Protein AF-A0A653P237-F1 (afdb_monomer_lite)

Radius of gyration: 14.91 Å; chains: 1; bounding box: 28×19×41 Å

Secondary structure (DSSP, 8-state):
--HHHHHHHHHHHHHHHHH-SS--HHHHHHHHHHHHHHHHHHHTS---------HHHHHHHHHHHHHH-

Sequence (69 aa):
MSEIANKRALLEKAHALVQTNQPTLEHLSAVADALAQVASDLIGDQCTVHLRVRRGAVEAAIERERATA

Foldseek 3Di:
DDLVVLVVQLVVLVVVQVPDPDHDPVSVVSNQVSVQVNVCVVVVHRGHGDDDDDPVVVVVVVVVVVVVD

Structure (mmCIF, N/CA/C/O backbone):
data_AF-A0A653P237-F1
#
_entry.id   AF-A0A653P237-F1
#
loop_
_atom_site.group_PDB
_atom_site.id
_atom_site.type_symbol
_atom_site.label_atom_id
_atom_site.label_alt_id
_atom_site.label_comp_id
_atom_site.label_asym_id
_atom_site.label_entity_id
_atom_site.label_seq_id
_atom_site.pdbx_PDB_ins_code
_atom_site.Cartn_x
_atom_site.Cartn_y
_atom_site.Cartn_z
_atom_site.occupancy
_atom_site.B_iso_or_equiv
_atom_site.auth_seq_id
_atom_site.auth_comp_id
_atom_site.auth_asym_id
_atom_site.auth_atom_id
_atom_site.pdbx_PDB_model_num
ATOM 1 N N . MET A 1 1 ? 6.216 8.087 -15.558 1.00 58.47 1 MET A N 1
ATOM 2 C CA . MET A 1 1 ? 6.770 8.710 -14.332 1.00 58.47 1 MET A CA 1
ATOM 3 C C . MET A 1 1 ? 7.986 7.901 -13.903 1.00 58.47 1 MET A C 1
ATOM 5 O O . MET A 1 1 ? 8.042 6.734 -14.250 1.00 58.47 1 MET A O 1
ATOM 9 N N . SER A 1 2 ? 8.988 8.509 -13.265 1.00 79.25 2 SER A N 1
ATOM 10 C CA . SER A 1 2 ? 10.233 7.809 -12.900 1.00 79.25 2 SER A CA 1
ATOM 11 C C . SER A 1 2 ? 10.010 6.877 -11.700 1.00 79.25 2 SER A C 1
ATOM 13 O O . SER A 1 2 ? 9.349 7.281 -10.746 1.00 79.25 2 SER A O 1
ATOM 15 N N . GLU A 1 3 ? 10.604 5.678 -11.714 1.00 79.75 3 GLU A N 1
ATOM 16 C CA . GLU A 1 3 ? 10.612 4.728 -10.583 1.00 79.75 3 GLU A CA 1
ATOM 17 C C . GLU A 1 3 ? 10.934 5.393 -9.236 1.00 79.75 3 GLU A C 1
ATOM 19 O O . GLU A 1 3 ? 10.394 5.039 -8.188 1.00 79.75 3 GLU A O 1
ATOM 24 N N . ILE A 1 4 ? 11.844 6.371 -9.256 1.00 85.88 4 ILE A N 1
ATOM 25 C CA . ILE A 1 4 ? 12.285 7.094 -8.061 1.00 85.88 4 ILE A CA 1
ATOM 26 C C . ILE A 1 4 ? 11.132 7.924 -7.483 1.00 85.88 4 ILE A C 1
ATOM 28 O O . ILE A 1 4 ? 11.009 8.031 -6.264 1.00 85.88 4 ILE A O 1
ATOM 32 N N . ALA A 1 5 ? 10.269 8.487 -8.333 1.00 87.50 5 ALA A N 1
ATOM 33 C CA . ALA A 1 5 ? 9.103 9.249 -7.896 1.00 87.50 5 ALA A CA 1
ATOM 34 C C . ALA A 1 5 ? 8.070 8.346 -7.205 1.00 87.50 5 ALA A C 1
ATOM 36 O O . ALA A 1 5 ? 7.579 8.695 -6.134 1.00 87.50 5 ALA A O 1
ATOM 37 N N . ASN A 1 6 ? 7.811 7.156 -7.755 1.00 87.62 6 ASN A N 1
ATOM 38 C CA . ASN A 1 6 ? 6.853 6.211 -7.178 1.00 87.62 6 ASN A CA 1
ATOM 39 C C . ASN A 1 6 ? 7.362 5.623 -5.851 1.00 87.62 6 ASN A C 1
ATOM 41 O O . ASN A 1 6 ? 6.614 5.561 -4.875 1.00 87.62 6 ASN A O 1
ATOM 45 N N . LYS A 1 7 ? 8.661 5.301 -5.760 1.00 89.00 7 LYS A N 1
ATOM 46 C CA . LYS A 1 7 ? 9.301 4.864 -4.504 1.00 89.00 7 LYS A CA 1
ATOM 47 C C . LYS A 1 7 ? 9.224 5.943 -3.414 1.00 89.00 7 LYS A C 1
ATOM 49 O O . LYS A 1 7 ? 8.933 5.620 -2.264 1.00 89.00 7 LYS A O 1
ATOM 54 N N . ARG A 1 8 ? 9.430 7.221 -3.762 1.00 91.38 8 ARG A N 1
ATOM 55 C CA . ARG A 1 8 ? 9.266 8.353 -2.827 1.00 91.38 8 ARG A CA 1
ATOM 56 C C . ARG A 1 8 ? 7.818 8.521 -2.372 1.00 91.38 8 ARG A C 1
ATOM 58 O O . ARG A 1 8 ? 7.581 8.609 -1.173 1.00 91.38 8 ARG A O 1
ATOM 65 N N . ALA A 1 9 ? 6.866 8.485 -3.302 1.00 88.88 9 ALA A N 1
ATOM 66 C CA . ALA A 1 9 ? 5.445 8.620 -2.991 1.00 88.88 9 ALA A CA 1
ATOM 67 C C . ALA A 1 9 ? 4.947 7.515 -2.044 1.00 88.88 9 ALA A C 1
ATOM 69 O O . ALA A 1 9 ? 4.181 7.792 -1.120 1.00 88.88 9 ALA A O 1
ATOM 70 N N . LEU A 1 10 ? 5.406 6.271 -2.232 1.00 92.50 10 LEU A N 1
ATOM 71 C CA . LEU A 1 10 ? 5.121 5.173 -1.306 1.00 92.50 10 LEU A CA 1
ATOM 72 C C . LEU A 1 10 ? 5.667 5.466 0.096 1.00 92.50 10 LEU A C 1
ATOM 74 O O . LEU A 1 10 ? 4.955 5.286 1.082 1.00 92.50 10 LEU A O 1
ATOM 78 N N . LEU A 1 11 ? 6.913 5.929 0.184 1.00 92.75 11 LEU A N 1
ATOM 79 C CA . LEU A 1 11 ? 7.585 6.184 1.456 1.00 92.75 11 LEU A CA 1
ATOM 80 C C . LEU A 1 11 ? 6.896 7.311 2.240 1.00 92.75 11 LEU A C 1
ATOM 82 O O . LEU A 1 11 ? 6.638 7.156 3.430 1.00 92.75 11 LEU A O 1
ATOM 86 N N . GLU A 1 12 ? 6.514 8.396 1.565 1.00 91.94 12 GLU A N 1
ATOM 87 C CA . GLU A 1 12 ? 5.761 9.508 2.157 1.00 91.94 12 GLU A CA 1
ATOM 88 C C . GLU A 1 12 ? 4.389 9.064 2.677 1.00 91.94 12 GLU A C 1
ATOM 90 O O . GLU A 1 12 ? 4.036 9.352 3.821 1.00 91.94 12 GLU A O 1
ATOM 95 N N . LYS A 1 13 ? 3.627 8.313 1.872 1.00 90.44 13 LYS A N 1
ATOM 96 C CA . LYS A 1 13 ? 2.295 7.824 2.263 1.00 90.44 13 LYS A CA 1
ATOM 97 C C . LYS A 1 13 ? 2.366 6.819 3.410 1.00 90.44 13 LYS A C 1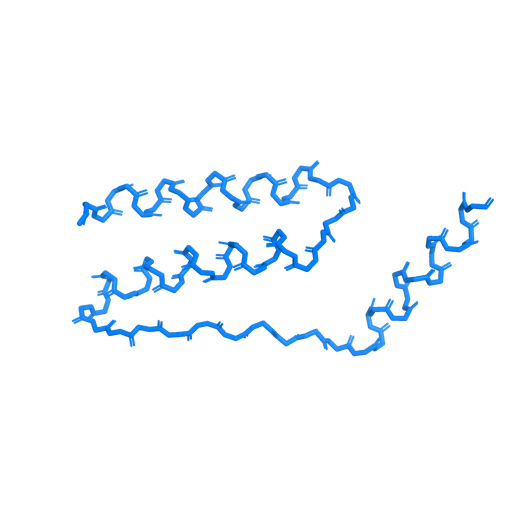
ATOM 99 O O . LYS A 1 13 ? 1.552 6.887 4.327 1.00 90.44 13 LYS A O 1
ATOM 104 N N . ALA A 1 14 ? 3.342 5.912 3.387 1.00 89.81 14 ALA A N 1
ATOM 105 C CA . ALA A 1 14 ? 3.555 4.952 4.464 1.00 89.81 14 ALA A CA 1
ATOM 106 C C . ALA A 1 14 ? 3.957 5.655 5.768 1.00 89.81 14 ALA A C 1
ATOM 108 O O . ALA A 1 14 ? 3.440 5.325 6.832 1.00 89.81 14 ALA A O 1
ATOM 109 N N . HIS A 1 15 ? 4.833 6.657 5.687 1.00 90.12 15 HIS A N 1
ATOM 110 C CA . HIS A 1 15 ? 5.238 7.439 6.849 1.00 90.12 15 HIS A CA 1
ATOM 111 C C . HIS A 1 15 ? 4.063 8.230 7.437 1.00 90.12 15 HIS A C 1
ATOM 113 O O . HIS A 1 15 ? 3.829 8.167 8.642 1.00 90.12 15 HIS A O 1
ATOM 119 N N . ALA A 1 16 ? 3.269 8.892 6.590 1.00 87.12 16 ALA A N 1
ATOM 120 C CA . ALA A 1 16 ? 2.057 9.587 7.016 1.00 87.12 16 ALA A CA 1
ATOM 121 C C . ALA A 1 16 ? 1.059 8.637 7.698 1.00 87.12 16 ALA A C 1
ATOM 123 O O . ALA A 1 16 ? 0.516 8.966 8.752 1.00 87.12 16 ALA A O 1
ATOM 124 N N . LEU A 1 17 ? 0.862 7.433 7.150 1.00 86.88 17 LEU A N 1
ATOM 125 C CA . LEU A 1 17 ? -0.000 6.413 7.746 1.00 86.88 17 LEU A CA 1
ATOM 126 C C . LEU A 1 17 ? 0.483 5.999 9.145 1.00 86.88 17 LEU A C 1
ATOM 128 O O . LEU A 1 17 ? -0.323 5.943 10.068 1.00 86.88 17 LEU A O 1
ATOM 132 N N . VAL A 1 18 ? 1.783 5.734 9.314 1.00 87.44 18 VAL A N 1
ATOM 133 C CA . VAL A 1 18 ? 2.366 5.308 10.602 1.00 87.44 18 VAL A CA 1
ATOM 134 C C . VAL A 1 18 ? 2.312 6.418 11.654 1.00 87.44 18 VAL A C 1
ATOM 136 O O . VAL A 1 18 ? 2.142 6.133 12.836 1.00 87.44 18 VAL A O 1
ATOM 139 N N . GLN A 1 19 ? 2.438 7.679 11.242 1.00 86.00 19 GLN A N 1
ATOM 140 C CA . GLN A 1 19 ? 2.341 8.833 12.141 1.00 86.00 19 GLN A CA 1
ATOM 141 C C . GLN A 1 19 ? 0.898 9.208 12.508 1.00 86.00 19 GLN A C 1
ATOM 143 O O . GLN A 1 19 ? 0.682 10.019 13.408 1.00 86.00 19 GLN A O 1
ATOM 148 N N . THR A 1 20 ? -0.096 8.641 11.824 1.00 82.69 20 THR A N 1
ATOM 149 C CA . THR A 1 20 ? -1.504 8.944 12.073 1.00 82.69 20 THR A CA 1
ATOM 150 C C . THR A 1 20 ? -2.029 8.097 13.232 1.00 82.69 20 THR A C 1
ATOM 152 O O . THR A 1 20 ? -2.100 6.876 13.132 1.00 82.69 20 THR A O 1
ATOM 155 N N . ASN A 1 21 ? -2.468 8.745 14.317 1.00 73.50 21 ASN A N 1
ATOM 156 C CA . ASN A 1 21 ? -3.020 8.060 15.497 1.00 73.50 21 ASN A CA 1
ATOM 157 C C . ASN A 1 21 ? -4.319 7.277 15.214 1.00 73.50 21 ASN A C 1
ATOM 159 O O . ASN A 1 21 ? -4.586 6.285 15.886 1.00 73.50 21 ASN A O 1
ATOM 163 N N . GLN A 1 22 ? -5.119 7.706 14.232 1.00 79.81 22 GLN A N 1
ATOM 164 C CA . GLN A 1 22 ? -6.347 7.030 13.791 1.00 79.81 22 GLN A CA 1
ATOM 165 C C . GLN A 1 22 ? -6.364 6.910 12.258 1.00 79.81 22 GLN A C 1
ATOM 167 O O . GLN A 1 22 ? -6.894 7.779 11.561 1.00 79.81 22 GLN A O 1
ATOM 172 N N . PRO A 1 23 ? -5.715 5.882 11.690 1.00 78.38 23 PRO A N 1
ATOM 173 C CA . PRO A 1 23 ? -5.670 5.703 10.247 1.00 78.38 23 PRO A CA 1
ATOM 174 C C . PRO A 1 23 ? -7.044 5.290 9.702 1.00 78.38 23 PRO A C 1
ATOM 176 O O . PRO A 1 23 ? -7.662 4.342 10.183 1.00 78.38 23 PRO A O 1
ATOM 179 N N . THR A 1 24 ? -7.510 5.983 8.664 1.00 83.50 24 THR A N 1
ATOM 180 C CA . THR A 1 24 ? -8.748 5.656 7.954 1.00 83.50 24 THR A CA 1
ATOM 181 C C . THR A 1 24 ? -8.492 4.617 6.859 1.00 83.50 24 THR A C 1
ATOM 183 O O . THR A 1 24 ? -7.351 4.356 6.460 1.00 83.50 24 THR A O 1
ATOM 186 N N . LEU A 1 25 ? -9.570 4.040 6.319 1.00 82.25 25 LEU A N 1
ATOM 187 C CA . LEU A 1 25 ? -9.491 3.149 5.156 1.00 82.25 25 LEU A CA 1
ATOM 188 C C . LEU A 1 25 ? -8.883 3.845 3.928 1.00 82.25 25 LEU A C 1
ATOM 190 O O . LEU A 1 25 ? -8.190 3.198 3.149 1.00 82.25 25 LEU A O 1
ATOM 194 N N . GLU A 1 26 ? -9.086 5.154 3.777 1.00 84.75 26 GLU A N 1
ATOM 195 C CA . GLU A 1 26 ? -8.501 5.941 2.687 1.00 84.75 26 GLU A CA 1
ATOM 196 C C . GLU A 1 26 ? -6.977 6.032 2.808 1.00 84.75 26 GLU A C 1
ATOM 198 O O . GLU A 1 26 ? -6.272 5.845 1.817 1.00 84.75 26 GLU A O 1
ATOM 203 N N . HIS A 1 27 ? -6.450 6.235 4.023 1.00 85.06 27 HIS A N 1
ATOM 204 C CA . HIS A 1 27 ? -5.002 6.233 4.255 1.00 85.06 27 HIS A CA 1
ATOM 205 C C . HIS A 1 27 ? -4.382 4.877 3.891 1.00 85.06 27 HIS A C 1
ATOM 207 O O . HIS A 1 27 ? -3.325 4.819 3.263 1.00 85.06 27 HIS A O 1
ATOM 213 N N . LEU A 1 28 ? -5.062 3.783 4.243 1.00 85.81 28 LEU A N 1
ATOM 214 C CA . LEU A 1 28 ? -4.637 2.427 3.902 1.00 85.81 28 LEU A CA 1
ATOM 215 C C . LEU A 1 28 ? -4.691 2.172 2.387 1.00 85.81 28 LEU A C 1
ATOM 217 O O . LEU A 1 28 ? -3.728 1.649 1.825 1.00 85.81 28 LEU A O 1
ATOM 221 N N . SER A 1 29 ? -5.775 2.585 1.721 1.00 87.62 29 SER A N 1
ATOM 222 C CA . SER A 1 29 ? -5.924 2.466 0.265 1.00 87.62 29 SER A CA 1
ATOM 223 C C . SER A 1 29 ? -4.827 3.230 -0.471 1.00 87.62 29 SER A C 1
ATOM 225 O O . SER A 1 29 ? -4.177 2.674 -1.348 1.00 87.62 29 SER A O 1
ATOM 227 N N . ALA A 1 30 ? -4.531 4.462 -0.050 1.00 88.44 30 ALA A N 1
ATOM 228 C CA . ALA A 1 30 ? -3.509 5.285 -0.685 1.00 88.44 30 ALA A CA 1
ATOM 229 C C . ALA A 1 30 ? -2.107 4.649 -0.631 1.00 88.44 30 ALA A C 1
ATOM 231 O O . ALA A 1 30 ? -1.328 4.790 -1.576 1.00 88.44 30 ALA A O 1
ATOM 232 N N . VAL A 1 31 ? -1.772 3.956 0.464 1.00 91.38 31 VAL A N 1
ATOM 233 C CA . VAL A 1 31 ? -0.509 3.209 0.583 1.00 91.38 31 VAL A CA 1
ATOM 234 C C . VAL A 1 31 ? -0.514 1.973 -0.318 1.00 91.38 31 VAL A C 1
ATOM 236 O O . VAL A 1 31 ? 0.493 1.703 -0.972 1.00 91.38 31 VAL A O 1
ATOM 239 N N . ALA A 1 32 ? -1.633 1.247 -0.396 1.00 91.56 32 ALA A N 1
ATOM 240 C CA . ALA A 1 32 ? -1.764 0.097 -1.291 1.00 91.56 32 ALA A CA 1
ATOM 241 C C . ALA A 1 32 ? -1.631 0.488 -2.768 1.00 91.56 32 ALA A C 1
ATOM 243 O O . ALA A 1 32 ? -0.912 -0.186 -3.503 1.00 91.56 32 ALA A O 1
ATOM 244 N N . ASP A 1 33 ? -2.240 1.600 -3.180 1.00 92.62 33 ASP A N 1
ATOM 245 C CA . ASP A 1 33 ? -2.155 2.112 -4.551 1.00 92.62 33 ASP A CA 1
ATOM 246 C C . ASP A 1 33 ? -0.717 2.515 -4.905 1.00 92.62 33 ASP A C 1
ATOM 248 O O . ASP A 1 33 ? -0.192 2.152 -5.959 1.00 92.62 33 ASP A O 1
ATOM 252 N N . ALA A 1 34 ? -0.028 3.207 -3.991 1.00 92.56 34 ALA A N 1
ATOM 253 C CA . ALA A 1 34 ? 1.374 3.569 -4.186 1.00 92.56 34 ALA A CA 1
ATOM 254 C C . ALA A 1 34 ? 2.290 2.337 -4.247 1.00 92.56 34 ALA A C 1
ATOM 256 O O . ALA A 1 34 ? 3.236 2.304 -5.035 1.00 92.56 34 ALA A O 1
ATOM 257 N N . LEU A 1 35 ? 1.993 1.301 -3.459 1.00 93.81 35 LEU A N 1
ATOM 258 C CA . LEU A 1 35 ? 2.718 0.035 -3.507 1.00 93.81 35 LEU A CA 1
AT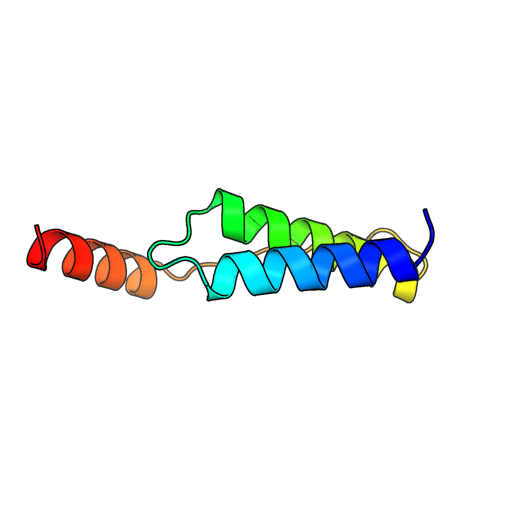OM 259 C C . LEU A 1 35 ? 2.470 -0.704 -4.825 1.00 93.81 35 LEU A C 1
ATOM 261 O O . LEU A 1 35 ? 3.418 -1.220 -5.412 1.00 93.81 35 LEU A O 1
ATOM 265 N N . ALA A 1 36 ? 1.227 -0.724 -5.313 1.00 94.06 36 ALA A N 1
ATOM 266 C CA . ALA A 1 36 ? 0.876 -1.312 -6.601 1.00 94.06 36 ALA A CA 1
ATOM 267 C C . ALA A 1 36 ? 1.622 -0.622 -7.750 1.00 94.06 36 ALA A C 1
ATOM 269 O O . ALA A 1 36 ? 2.135 -1.297 -8.642 1.00 94.06 36 ALA A O 1
ATOM 270 N N . GLN A 1 37 ? 1.760 0.705 -7.691 1.00 92.56 37 GLN A N 1
ATOM 271 C CA . GLN A 1 37 ? 2.513 1.466 -8.682 1.00 92.56 37 GLN A CA 1
ATOM 272 C C . GLN A 1 37 ? 4.008 1.106 -8.667 1.00 92.56 37 GLN A C 1
ATOM 274 O O . GLN A 1 37 ? 4.582 0.844 -9.720 1.00 92.56 37 GLN A O 1
ATOM 279 N N . VAL A 1 38 ? 4.631 1.023 -7.485 1.00 93.62 38 VAL A N 1
ATOM 280 C 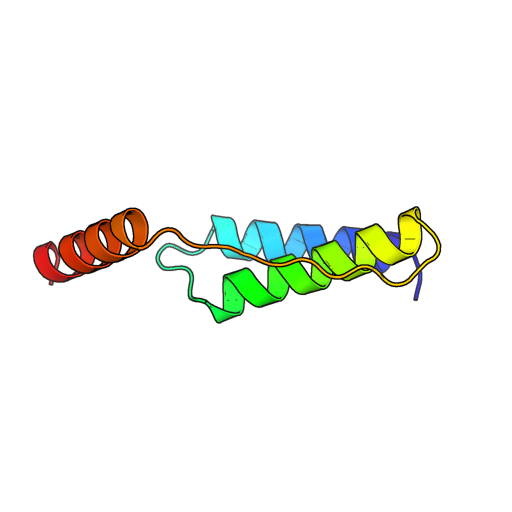CA . VAL A 1 38 ? 6.041 0.608 -7.353 1.00 93.62 38 VAL A CA 1
ATOM 281 C C . VAL A 1 38 ? 6.249 -0.832 -7.821 1.00 93.62 38 VAL A C 1
ATOM 283 O O . VAL A 1 38 ? 7.222 -1.115 -8.515 1.00 93.62 38 VAL A O 1
ATOM 286 N N . ALA A 1 39 ? 5.345 -1.744 -7.460 1.00 91.69 39 ALA A N 1
ATOM 287 C CA . ALA A 1 39 ? 5.398 -3.130 -7.913 1.00 91.69 39 ALA A CA 1
ATOM 288 C C . ALA A 1 39 ? 5.274 -3.219 -9.439 1.00 91.69 39 ALA A C 1
ATOM 290 O O . ALA A 1 39 ? 6.024 -3.969 -10.058 1.00 91.69 39 ALA A O 1
ATOM 291 N N . SER A 1 40 ? 4.394 -2.407 -10.034 1.00 92.94 40 SER A N 1
ATOM 292 C CA . SER A 1 40 ? 4.212 -2.371 -11.485 1.00 92.94 40 SER A CA 1
ATOM 293 C C . SER A 1 40 ? 5.472 -1.905 -12.206 1.00 92.94 40 SER A C 1
ATOM 295 O O . SER A 1 40 ? 5.871 -2.513 -13.194 1.00 92.94 40 SER A O 1
ATOM 297 N N . ASP A 1 41 ? 6.141 -0.873 -11.683 1.00 91.50 41 ASP A N 1
ATOM 298 C CA . ASP A 1 41 ? 7.399 -0.404 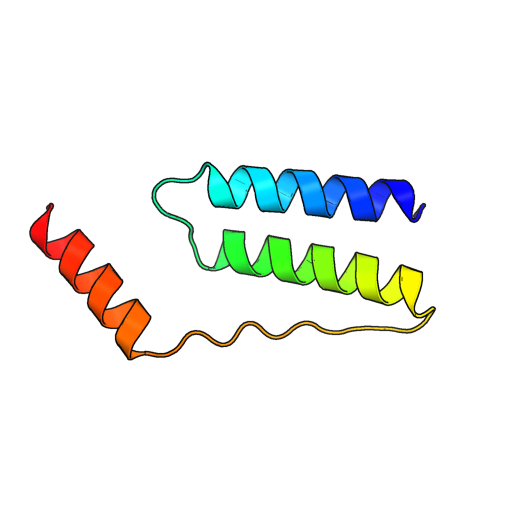-12.262 1.00 91.50 41 ASP A CA 1
ATOM 299 C C . ASP A 1 41 ? 8.504 -1.472 -12.167 1.00 91.50 41 ASP A C 1
ATOM 301 O O . ASP A 1 41 ? 9.243 -1.680 -13.124 1.00 91.50 41 ASP A O 1
ATOM 305 N N . LEU A 1 42 ? 8.611 -2.165 -11.024 1.00 89.69 42 LEU A N 1
ATOM 306 C CA . LEU A 1 42 ? 9.640 -3.187 -10.789 1.00 89.69 42 LEU A CA 1
ATOM 307 C C . LEU A 1 42 ? 9.429 -4.457 -11.619 1.00 89.69 42 LEU A C 1
ATOM 309 O O . LEU A 1 42 ? 10.399 -5.082 -12.043 1.00 89.69 42 LEU A O 1
ATOM 313 N N . ILE A 1 43 ? 8.174 -4.869 -11.793 1.00 91.06 43 ILE A N 1
ATOM 314 C CA . ILE A 1 43 ? 7.804 -6.073 -12.548 1.00 91.06 43 ILE A CA 1
ATOM 315 C C . ILE A 1 43 ? 7.750 -5.773 -14.053 1.00 91.06 43 ILE A C 1
ATOM 317 O O . ILE A 1 43 ? 7.963 -6.673 -14.863 1.00 91.06 43 ILE A O 1
ATOM 321 N N . GLY A 1 44 ? 7.511 -4.514 -14.430 1.00 91.31 44 GLY A N 1
ATOM 322 C CA . GLY A 1 44 ? 7.302 -4.103 -15.816 1.00 91.31 44 GLY A CA 1
ATOM 323 C C . GLY A 1 44 ? 5.917 -4.471 -16.357 1.00 91.31 44 GLY A C 1
ATOM 324 O O . GLY A 1 44 ? 5.738 -4.513 -17.571 1.00 91.31 44 GLY A O 1
ATOM 325 N N . ASP A 1 45 ? 4.953 -4.745 -15.475 1.00 93.56 45 ASP A N 1
ATOM 326 C CA . ASP A 1 45 ? 3.572 -5.098 -15.822 1.00 93.56 45 ASP A CA 1
ATOM 327 C C . ASP A 1 45 ? 2.588 -4.574 -14.763 1.00 93.56 45 ASP A C 1
ATOM 329 O O . ASP A 1 45 ? 2.976 -4.239 -13.644 1.00 93.56 45 ASP A O 1
ATOM 333 N N . GLN A 1 46 ? 1.303 -4.489 -15.097 1.00 90.88 46 GLN A N 1
ATOM 334 C CA . GLN A 1 46 ? 0.277 -3.941 -14.220 1.00 90.88 46 GLN A CA 1
ATOM 335 C C . GLN A 1 46 ? 0.054 -4.829 -12.987 1.00 90.88 46 GLN A C 1
ATOM 337 O O . GLN A 1 46 ? -0.402 -5.967 -13.079 1.00 90.88 46 GLN A O 1
ATOM 342 N N . CYS A 1 47 ? 0.304 -4.269 -11.803 1.00 92.19 47 CYS A N 1
ATOM 343 C CA . CYS A 1 47 ? 0.084 -4.937 -10.524 1.00 92.19 47 CYS A CA 1
ATOM 344 C C . CYS A 1 47 ? -1.126 -4.359 -9.783 1.00 92.19 47 CYS A C 1
ATOM 346 O O . CYS A 1 47 ? -1.431 -3.172 -9.869 1.00 92.19 47 CYS A O 1
ATOM 348 N N . THR A 1 48 ? -1.812 -5.199 -9.006 1.00 91.50 48 THR A N 1
ATOM 349 C CA . THR A 1 48 ? -2.910 -4.787 -8.117 1.00 91.50 48 THR A CA 1
ATOM 350 C C . THR A 1 48 ? -2.653 -5.312 -6.709 1.00 91.50 48 THR A C 1
ATOM 352 O O . THR A 1 48 ? -2.289 -6.474 -6.532 1.00 91.50 48 THR A O 1
ATOM 355 N N . VAL A 1 49 ? -2.842 -4.461 -5.698 1.00 89.50 49 VAL A N 1
ATOM 356 C CA . VAL A 1 49 ? -2.663 -4.810 -4.282 1.00 89.50 49 VAL A CA 1
ATOM 357 C C . VAL A 1 49 ? -4.023 -4.806 -3.592 1.00 89.50 49 VAL A C 1
ATOM 359 O O . VAL A 1 49 ? -4.732 -3.806 -3.609 1.00 89.50 49 VAL A O 1
ATOM 362 N N . HIS A 1 50 ? -4.377 -5.917 -2.943 1.00 86.31 50 HIS A N 1
ATOM 363 C CA . HIS A 1 50 ? -5.612 -6.038 -2.168 1.00 86.31 50 HIS A CA 1
ATOM 364 C C . HIS A 1 50 ? -5.312 -6.108 -0.671 1.00 86.31 50 HIS A C 1
ATOM 366 O O . HIS A 1 50 ? -4.685 -7.054 -0.190 1.00 86.31 50 HIS A O 1
ATOM 372 N N . LEU A 1 51 ? -5.813 -5.130 0.084 1.00 82.25 51 LEU A N 1
ATOM 373 C CA . LEU A 1 51 ? -5.751 -5.136 1.543 1.00 82.25 51 LEU A CA 1
ATOM 374 C C . LEU A 1 51 ? -6.935 -5.910 2.119 1.00 82.25 51 LEU A C 1
ATOM 376 O O . LEU A 1 51 ? -8.094 -5.550 1.920 1.00 82.25 51 LEU A O 1
ATOM 380 N N . ARG A 1 52 ? -6.642 -6.970 2.874 1.00 81.00 52 ARG A N 1
ATOM 381 C CA . ARG A 1 52 ? -7.656 -7.767 3.566 1.00 81.00 52 ARG A CA 1
ATOM 382 C C . ARG A 1 52 ? -7.580 -7.530 5.064 1.00 81.00 52 ARG A C 1
ATOM 384 O O . ARG A 1 52 ? -6.651 -7.994 5.720 1.00 81.00 52 ARG A O 1
ATOM 391 N N . VAL A 1 53 ? -8.596 -6.876 5.615 1.00 71.81 53 VAL A N 1
ATOM 392 C CA . VAL A 1 53 ? -8.706 -6.670 7.062 1.00 71.81 53 VA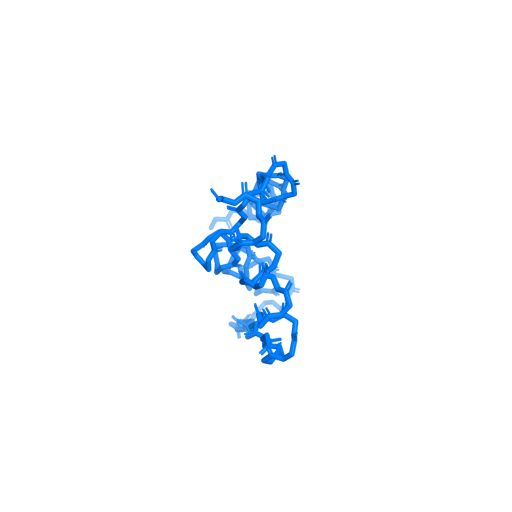L A CA 1
ATOM 393 C C . VAL A 1 53 ? -9.586 -7.767 7.661 1.00 71.81 53 VAL A C 1
ATOM 395 O O . VAL A 1 53 ? -10.693 -8.025 7.186 1.00 71.81 53 VAL A O 1
ATOM 398 N N . ARG A 1 54 ? -9.090 -8.465 8.689 1.00 77.69 54 ARG A N 1
ATOM 399 C CA . ARG A 1 54 ? -9.879 -9.479 9.402 1.00 77.69 54 ARG A CA 1
ATOM 400 C C . ARG A 1 54 ? -10.808 -8.798 10.404 1.00 77.69 54 ARG A C 1
ATOM 402 O O . ARG A 1 54 ? -10.355 -8.008 11.226 1.00 77.69 54 ARG A O 1
ATOM 409 N N . ARG A 1 55 ? -12.090 -9.172 10.369 1.00 61.38 55 ARG A N 1
ATOM 410 C CA . ARG A 1 55 ? -13.178 -8.599 11.179 1.00 61.38 55 ARG A CA 1
ATOM 411 C C . ARG A 1 55 ? -12.860 -8.493 12.678 1.00 61.38 55 ARG A C 1
ATOM 413 O O . ARG A 1 55 ? -13.097 -7.441 13.252 1.00 61.38 55 ARG A O 1
ATOM 420 N N . GLY A 1 56 ? -12.227 -9.508 13.273 1.00 69.31 56 GLY A N 1
ATOM 421 C CA . GLY A 1 56 ? -11.869 -9.479 14.699 1.00 69.31 56 GLY A CA 1
ATOM 422 C C . GLY A 1 56 ? -10.877 -8.372 15.087 1.00 69.31 56 GLY A C 1
ATOM 423 O O . GLY A 1 56 ? -10.931 -7.866 16.200 1.00 69.31 56 GLY A O 1
ATOM 424 N N . ALA A 1 57 ? -10.005 -7.938 14.170 1.00 61.31 57 ALA A N 1
ATOM 425 C CA . ALA A 1 57 ? -9.095 -6.819 14.424 1.00 61.31 57 ALA A CA 1
ATOM 426 C C . ALA A 1 57 ? -9.805 -5.456 14.326 1.00 61.31 57 ALA A C 1
ATOM 428 O O . ALA A 1 57 ? -9.420 -4.518 15.018 1.00 61.31 57 ALA A O 1
ATOM 429 N N . VAL A 1 58 ? -10.847 -5.363 13.492 1.00 63.22 58 VAL A N 1
ATOM 430 C CA . VAL A 1 58 ? -11.668 -4.153 13.322 1.00 63.22 58 VAL A CA 1
ATOM 431 C C . VAL A 1 58 ? -12.622 -3.983 14.498 1.00 63.22 58 VAL A C 1
ATOM 433 O O . VAL A 1 58 ? -12.697 -2.897 15.058 1.00 63.22 58 VAL A O 1
ATOM 436 N N . GLU A 1 59 ? -13.292 -5.055 14.927 1.00 60.56 59 GLU A N 1
ATOM 437 C CA . GLU A 1 59 ? -14.161 -5.033 16.112 1.00 60.56 59 GLU A CA 1
ATOM 438 C C . GLU A 1 59 ? -13.366 -4.641 17.368 1.00 60.56 59 GLU A C 1
ATOM 440 O O . GLU A 1 59 ? -13.775 -3.733 18.085 1.00 60.56 59 GLU A O 1
ATOM 445 N N . ALA A 1 60 ? -12.160 -5.192 17.555 1.00 64.50 60 ALA A N 1
ATOM 446 C CA . ALA A 1 60 ? -11.279 -4.818 18.663 1.00 64.50 60 ALA A CA 1
ATOM 447 C C . ALA A 1 60 ? -10.736 -3.375 18.586 1.00 64.50 60 ALA A C 1
ATOM 449 O O . ALA A 1 60 ? -10.289 -2.831 19.597 1.00 64.50 60 ALA A O 1
ATOM 450 N N . ALA A 1 61 ? -10.685 -2.763 17.400 1.00 61.66 61 ALA A N 1
ATOM 451 C CA . ALA A 1 61 ? -10.311 -1.356 17.245 1.00 61.66 61 ALA A CA 1
ATOM 452 C C . ALA A 1 61 ? -11.498 -0.434 17.574 1.00 61.66 61 ALA A C 1
ATOM 454 O O . ALA A 1 61 ? -11.336 0.512 18.339 1.00 61.66 61 ALA A O 1
ATOM 455 N N . ILE A 1 62 ? -12.697 -0.779 17.090 1.00 68.81 62 ILE A N 1
ATOM 456 C CA . ILE A 1 62 ? -13.949 -0.058 17.368 1.00 68.81 62 ILE A CA 1
ATOM 457 C C . ILE A 1 62 ? -14.297 -0.103 18.863 1.00 68.81 62 ILE A C 1
ATOM 459 O O . ILE A 1 62 ? -14.706 0.907 19.432 1.00 68.81 62 ILE A O 1
ATOM 463 N N . GLU A 1 63 ? -14.135 -1.253 19.525 1.00 66.38 63 GLU A N 1
ATOM 464 C CA . GLU A 1 63 ? -14.361 -1.371 20.973 1.00 66.38 63 GLU A CA 1
ATOM 465 C C . GLU A 1 63 ? -13.391 -0.509 21.785 1.00 66.38 63 GLU A C 1
ATOM 467 O O . GLU A 1 63 ? -13.807 0.130 22.750 1.00 66.38 63 GLU A O 1
ATOM 472 N N . ARG A 1 64 ? -12.117 -0.435 21.378 1.00 63.56 64 ARG A N 1
ATOM 473 C CA . ARG A 1 64 ? -11.126 0.436 22.029 1.00 63.56 64 ARG A CA 1
ATOM 474 C C . ARG A 1 64 ? -11.497 1.909 21.910 1.00 63.56 64 ARG A C 1
ATOM 476 O O . ARG A 1 64 ? -11.401 2.628 22.899 1.00 63.56 64 ARG A O 1
ATOM 483 N N . GLU A 1 65 ? -11.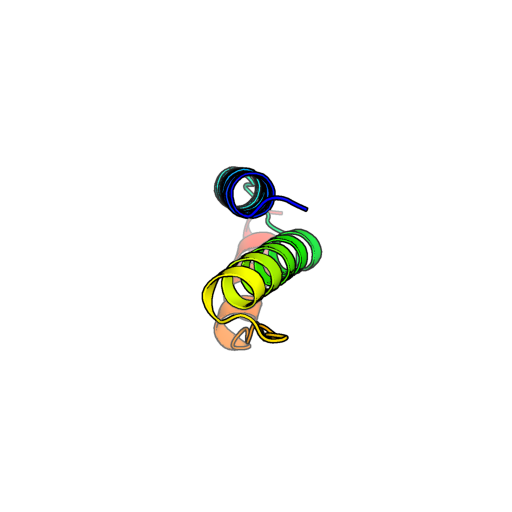959 2.332 20.740 1.00 67.12 65 GLU A N 1
ATOM 484 C CA . GLU A 1 65 ? -12.377 3.711 20.476 1.00 67.12 65 GLU A CA 1
ATOM 485 C C . GLU A 1 65 ? -13.649 4.089 21.256 1.00 67.12 65 GLU A C 1
ATOM 487 O O . GLU A 1 65 ? -13.728 5.173 21.823 1.00 67.12 65 GLU A O 1
ATOM 492 N N . ARG A 1 66 ? -14.603 3.159 21.401 1.00 61.91 66 ARG A N 1
ATOM 493 C CA . ARG A 1 66 ? -15.789 3.341 22.261 1.00 61.91 66 ARG A CA 1
ATOM 494 C C . ARG A 1 66 ? -15.486 3.351 23.757 1.00 61.91 66 ARG A C 1
ATOM 496 O O . ARG A 1 66 ? -16.258 3.923 24.507 1.00 61.91 66 ARG A O 1
ATOM 503 N N . ALA A 1 67 ? -14.416 2.692 24.196 1.00 55.56 67 ALA A N 1
ATOM 504 C CA . ALA A 1 67 ? -14.010 2.670 25.602 1.00 55.56 67 ALA A CA 1
ATOM 505 C C . ALA A 1 67 ? -13.209 3.916 26.024 1.00 55.56 67 ALA A C 1
ATOM 507 O O . ALA A 1 67 ? -12.976 4.114 27.214 1.00 55.56 67 ALA A O 1
ATOM 508 N N . THR A 1 68 ? -12.749 4.724 25.062 1.00 54.16 68 THR A N 1
ATOM 509 C CA . THR A 1 68 ? -12.009 5.976 25.308 1.00 54.16 68 THR A CA 1
ATOM 510 C C . THR A 1 68 ? -12.822 7.246 25.033 1.00 54.16 68 THR A C 1
ATOM 512 O O . THR A 1 68 ? -12.318 8.335 25.311 1.00 54.16 68 THR A O 1
ATOM 515 N N . ALA A 1 69 ? -14.052 7.110 24.527 1.00 50.69 69 ALA A N 1
ATOM 516 C CA . ALA A 1 69 ? -15.043 8.177 24.370 1.00 50.69 69 ALA A CA 1
ATOM 517 C C . ALA A 1 69 ? -16.033 8.182 25.545 1.00 50.69 69 ALA A C 1
ATOM 519 O O . ALA A 1 69 ? -16.443 9.291 25.951 1.00 50.69 69 ALA A O 1
#

pLDDT: mean 81.62, std 12.09, range [50.69, 94.06]